Protein AF-A0A1H1M0S6-F1 (afdb_monomer_lite)

Sequence (159 aa):
MRAGSVMTAAVAAILVLAGCASAEEPTGPQGPNGYTASASFDDGSVLWWDRSPESGMTDLVLTDDAGRILASCLSAKPLYCVAGPEDQTGVLVIAPAGAERAVMQWFGEEVELERGELGSDAGEDALPVFAGVMPEVGDPDQGYHLDVLDGAGETVFSS

Secondary structure (DSSP, 8-state):
--PPP---------------------SS-B-GGGPEEEEE-TTS-EEEEEE-TTT--EEEEEE-TT--EEEEEEESS-EEEEES-TTS-EEEEEPPTTEEEEEEEETTEEEEEEEPPPPTTS-TTPPPEEEEEPPSP--GGG-EEEEEEETT--EEEE-

Foldseek 3Di:
DDDDDDDDDDDDPPPPDDDDPPPPQPPADAAPPRFHFFDADPQLKTWTWDADPVPCKIKIFIAGNVNHTADIDIDNDWDWDWGHDLQWIKIKTQHAPQWDWKWKDAQNDIDTWAWTHDDPPCDPSRTTMTMDTDHHHYHVVVHMKMFTAGPVRDTPDID

Structure (mmCIF, N/CA/C/O backbone):
data_AF-A0A1H1M0S6-F1
#
_entry.id   AF-A0A1H1M0S6-F1
#
loop_
_atom_site.group_PDB
_atom_site.id
_atom_site.type_symbol
_atom_site.label_atom_id
_atom_site.label_alt_id
_atom_site.label_comp_id
_atom_site.label_asym_id
_atom_site.label_entity_id
_atom_site.label_seq_id
_atom_site.pdbx_PDB_ins_code
_atom_site.Cartn_x
_atom_site.Cartn_y
_atom_site.Cartn_z
_atom_site.occupancy
_atom_site.B_iso_or_equiv
_atom_site.auth_seq_id
_atom_site.auth_comp_id
_atom_site.auth_asym_id
_atom_site.auth_atom_id
_atom_site.pdbx_PDB_model_num
ATO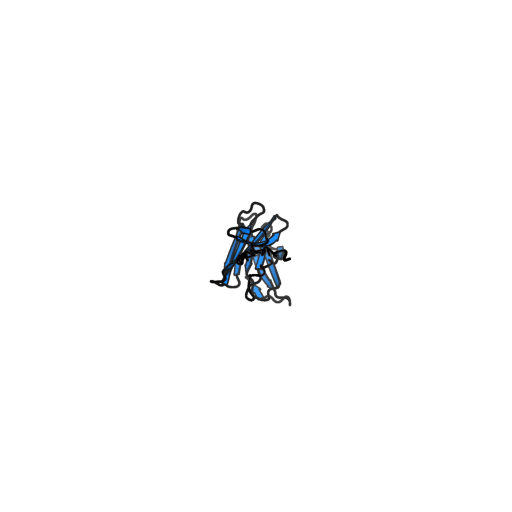M 1 N N . MET A 1 1 ? 33.434 33.481 -79.263 1.00 38.69 1 MET A N 1
ATOM 2 C CA . MET A 1 1 ? 34.234 32.321 -78.814 1.00 38.69 1 MET A CA 1
ATOM 3 C C . MET A 1 1 ? 34.253 32.301 -77.291 1.00 38.69 1 MET A C 1
ATOM 5 O O . MET A 1 1 ? 34.681 33.282 -76.710 1.00 38.69 1 MET A O 1
ATOM 9 N N . ARG A 1 2 ? 33.735 31.205 -76.712 1.00 39.81 2 ARG A N 1
ATOM 10 C CA . ARG A 1 2 ? 33.859 30.686 -75.329 1.00 39.81 2 ARG A CA 1
ATOM 11 C C . ARG A 1 2 ? 33.611 31.643 -74.147 1.00 39.81 2 ARG A C 1
ATOM 13 O O . ARG A 1 2 ? 34.529 32.276 -73.644 1.00 39.81 2 ARG A O 1
ATOM 20 N N . ALA A 1 3 ? 32.373 31.618 -73.645 1.00 40.66 3 ALA A N 1
ATOM 21 C CA . ALA A 1 3 ? 32.049 31.959 -72.260 1.00 40.66 3 ALA A CA 1
ATOM 22 C C . ALA A 1 3 ? 32.489 30.801 -71.341 1.00 40.66 3 ALA A C 1
ATOM 24 O O . ALA A 1 3 ? 32.138 29.649 -71.598 1.00 40.66 3 ALA A O 1
ATOM 25 N N . GLY A 1 4 ? 33.303 31.104 -70.329 1.00 37.38 4 GLY A N 1
ATOM 26 C CA . GLY A 1 4 ? 33.783 30.147 -69.334 1.00 37.38 4 GLY A CA 1
ATOM 27 C C . GLY A 1 4 ? 32.793 30.003 -68.182 1.00 37.38 4 GLY A C 1
ATOM 28 O O . GLY A 1 4 ? 32.427 30.986 -67.545 1.00 37.38 4 GLY A O 1
ATOM 29 N N . SER A 1 5 ? 32.362 28.770 -67.936 1.00 45.53 5 SER A N 1
ATOM 30 C CA . SER A 1 5 ? 31.574 28.361 -66.777 1.00 45.53 5 SER A CA 1
ATOM 31 C C . SER A 1 5 ? 32.410 28.454 -65.498 1.00 45.53 5 SER A C 1
ATOM 33 O O . SER A 1 5 ? 33.491 27.873 -65.434 1.00 45.53 5 SER A O 1
ATOM 35 N N . VAL A 1 6 ? 31.890 29.116 -64.462 1.00 47.34 6 VAL A N 1
ATOM 36 C CA . VAL A 1 6 ? 32.362 28.933 -63.082 1.00 47.34 6 VAL A CA 1
ATOM 37 C C . VAL A 1 6 ? 31.198 28.370 -62.279 1.00 47.34 6 VAL A C 1
ATOM 39 O O . VAL A 1 6 ? 30.151 28.992 -62.126 1.00 47.34 6 VAL A O 1
ATOM 42 N N . MET A 1 7 ? 31.388 27.123 -61.871 1.00 43.75 7 MET A N 1
ATOM 43 C CA . MET A 1 7 ? 30.468 26.264 -61.143 1.00 43.75 7 MET A CA 1
ATOM 44 C C . MET A 1 7 ? 30.718 26.495 -59.650 1.00 43.75 7 MET A C 1
ATOM 46 O O . MET A 1 7 ? 31.767 26.111 -59.138 1.00 43.75 7 MET A O 1
ATOM 50 N N . THR A 1 8 ? 29.799 27.162 -58.953 1.00 49.50 8 THR A N 1
ATOM 51 C CA . THR A 1 8 ? 29.903 27.361 -57.500 1.00 49.50 8 THR A CA 1
ATOM 52 C C . THR A 1 8 ? 29.272 26.162 -56.800 1.00 49.50 8 THR A C 1
ATOM 54 O O . THR A 1 8 ? 28.057 25.982 -56.831 1.00 49.50 8 THR A O 1
ATOM 57 N N . ALA A 1 9 ? 30.110 25.307 -56.215 1.00 49.25 9 ALA A N 1
ATOM 58 C CA . ALA A 1 9 ? 29.688 24.155 -55.429 1.00 49.25 9 ALA A CA 1
ATOM 59 C C . ALA A 1 9 ? 29.091 24.613 -54.086 1.00 49.25 9 ALA A C 1
ATOM 61 O O . ALA A 1 9 ? 29.748 25.305 -53.310 1.00 49.25 9 ALA A O 1
ATOM 62 N N . ALA A 1 10 ? 27.846 24.219 -53.814 1.00 47.12 10 ALA A N 1
ATOM 63 C CA . ALA A 1 10 ? 27.212 24.379 -52.513 1.00 47.12 10 ALA A CA 1
ATOM 64 C C . ALA A 1 10 ? 27.697 23.261 -51.577 1.00 47.12 10 ALA A C 1
ATOM 66 O O . ALA A 1 10 ? 27.424 22.086 -51.817 1.00 47.12 10 ALA A O 1
ATOM 67 N N . VAL A 1 11 ? 28.420 23.618 -50.514 1.00 48.50 11 VAL A N 1
ATOM 68 C CA . VAL A 1 11 ? 28.758 22.687 -49.430 1.00 48.50 11 VAL A CA 1
ATOM 69 C C . VAL A 1 11 ? 27.627 22.741 -48.407 1.00 48.50 11 VAL A C 1
ATOM 71 O O . VAL A 1 11 ? 27.541 23.668 -47.606 1.00 48.50 11 VAL A O 1
ATOM 74 N N . ALA A 1 12 ? 26.735 21.754 -48.464 1.00 49.06 12 ALA A N 1
ATOM 75 C CA . ALA A 1 12 ? 25.759 21.494 -47.416 1.00 49.06 12 ALA A CA 1
ATOM 76 C C . ALA A 1 12 ? 26.471 20.795 -46.248 1.00 49.06 12 ALA A C 1
ATOM 78 O O . ALA A 1 12 ? 26.792 19.610 -46.323 1.00 49.06 12 ALA A O 1
ATOM 79 N N . ALA A 1 13 ? 26.744 21.534 -45.175 1.00 48.75 13 ALA A N 1
ATOM 80 C CA . ALA A 1 13 ? 27.185 20.953 -43.914 1.00 48.75 13 ALA A CA 1
ATOM 81 C C . ALA A 1 13 ? 25.949 20.493 -43.126 1.00 48.75 13 ALA A C 1
ATOM 83 O O . ALA A 1 13 ? 25.340 21.270 -42.396 1.00 48.75 13 ALA A O 1
ATOM 84 N N . ILE A 1 14 ? 25.556 19.230 -43.304 1.00 55.09 14 ILE A N 1
ATOM 85 C CA . ILE A 1 14 ? 24.612 18.552 -42.410 1.00 55.09 14 ILE A CA 1
ATOM 86 C C . ILE A 1 14 ? 25.437 18.044 -41.226 1.00 55.09 14 ILE A C 1
ATOM 88 O O . ILE A 1 14 ? 26.072 16.993 -41.300 1.00 55.09 14 ILE A O 1
ATOM 92 N N . LEU A 1 15 ? 25.476 18.823 -40.146 1.00 51.22 15 LEU A N 1
ATOM 93 C CA . LEU A 1 15 ? 25.927 18.327 -38.849 1.00 51.22 15 LEU A CA 1
ATOM 94 C C . LEU A 1 15 ? 24.811 17.446 -38.286 1.00 51.22 15 LEU A C 1
ATOM 96 O O . LEU A 1 15 ? 23.805 17.936 -37.779 1.00 51.22 15 LEU A O 1
ATOM 100 N N . VAL A 1 16 ? 24.986 16.134 -38.432 1.00 53.88 16 VAL A N 1
ATOM 101 C CA . VAL A 1 16 ? 24.201 15.123 -37.725 1.00 53.88 16 VAL A CA 1
ATOM 102 C C . VAL A 1 16 ? 24.557 15.253 -36.247 1.00 53.88 16 VAL A C 1
ATOM 104 O O . VAL A 1 16 ? 25.648 14.870 -35.827 1.00 53.88 16 VAL A O 1
ATOM 107 N N . LEU A 1 17 ? 23.658 15.861 -35.474 1.00 52.12 17 LEU A N 1
ATOM 108 C CA . LEU A 1 17 ? 23.712 15.844 -34.017 1.00 52.12 17 LEU A CA 1
ATOM 109 C C . LEU A 1 17 ? 23.617 14.382 -33.574 1.00 52.12 17 LEU A C 1
ATOM 111 O O . LEU A 1 17 ? 22.599 13.722 -33.777 1.00 52.12 17 LEU A O 1
ATOM 115 N N . ALA A 1 18 ? 24.730 13.878 -33.043 1.00 54.25 18 ALA A N 1
ATOM 116 C CA . ALA A 1 18 ? 24.805 12.596 -32.371 1.00 54.25 18 ALA A CA 1
ATOM 117 C C . ALA A 1 18 ? 23.700 12.519 -31.310 1.00 54.25 18 ALA A C 1
ATOM 119 O O . ALA A 1 18 ? 23.475 13.479 -30.573 1.00 54.25 18 ALA A O 1
ATOM 120 N N . GLY A 1 19 ? 22.997 11.387 -31.293 1.00 41.91 19 GLY A N 1
ATOM 121 C CA . GLY A 1 19 ? 21.853 11.148 -30.431 1.00 41.91 19 GLY A CA 1
ATOM 122 C C . GLY A 1 19 ? 22.200 11.380 -28.968 1.00 41.91 19 GLY A C 1
ATOM 123 O O . GLY A 1 19 ? 22.944 10.609 -28.364 1.00 41.91 19 GLY A O 1
ATOM 124 N N . CYS A 1 20 ? 21.606 12.422 -28.396 1.00 48.22 20 CYS A N 1
ATOM 125 C CA . CYS A 1 20 ? 21.276 12.413 -26.988 1.00 48.22 20 CYS A CA 1
ATOM 126 C C . CYS A 1 20 ? 20.245 11.296 -26.819 1.00 48.22 20 CYS A C 1
ATOM 128 O O . CYS A 1 20 ? 19.100 11.442 -27.243 1.00 48.22 20 CYS A O 1
ATOM 130 N N . ALA A 1 21 ? 20.654 10.163 -26.255 1.00 50.38 21 ALA A N 1
ATOM 131 C CA . ALA A 1 21 ? 19.712 9.312 -25.553 1.00 50.38 21 ALA A CA 1
ATOM 132 C C . ALA A 1 21 ? 19.225 10.146 -24.365 1.00 50.38 21 ALA A C 1
ATOM 134 O O . ALA A 1 21 ? 19.863 10.179 -23.314 1.00 50.38 21 ALA A O 1
ATOM 135 N N . SER A 1 22 ? 18.172 10.930 -24.585 1.00 46.97 22 SER A N 1
ATOM 136 C CA . SER A 1 22 ? 17.382 11.459 -23.491 1.00 46.97 22 SER A CA 1
ATOM 137 C C . SER A 1 22 ? 16.843 10.230 -22.781 1.00 46.97 22 SER A C 1
ATOM 139 O O . SER A 1 22 ? 16.006 9.525 -23.339 1.00 46.97 22 SER A O 1
ATOM 141 N N . ALA A 1 23 ? 17.387 9.925 -21.602 1.00 51.16 23 ALA A N 1
ATOM 142 C CA . ALA A 1 23 ? 16.622 9.171 -20.627 1.00 51.16 23 ALA A CA 1
ATOM 143 C C . ALA A 1 23 ? 15.274 9.891 -20.549 1.00 51.16 23 ALA A C 1
ATOM 145 O O . ALA A 1 23 ? 15.258 11.105 -20.330 1.00 51.16 23 ALA A O 1
ATOM 146 N N . GLU A 1 24 ? 14.192 9.199 -20.902 1.00 54.62 24 GLU A N 1
ATOM 147 C CA . GLU A 1 24 ? 12.849 9.751 -20.786 1.00 54.62 24 GLU A CA 1
ATOM 148 C C . GLU A 1 24 ? 12.712 10.274 -19.354 1.00 54.62 24 GLU A C 1
ATOM 150 O O . GLU A 1 24 ? 12.848 9.518 -18.393 1.00 54.62 24 GLU A O 1
ATOM 155 N N . GLU A 1 25 ? 12.589 11.596 -19.207 1.00 54.53 25 GLU A N 1
ATOM 156 C CA . GLU A 1 25 ? 12.326 12.187 -17.902 1.00 54.53 25 GLU A CA 1
ATOM 157 C C . GLU A 1 25 ? 10.994 11.607 -17.415 1.00 54.53 25 GLU A C 1
ATOM 159 O O . GLU A 1 25 ? 10.045 11.568 -18.207 1.00 54.53 25 GLU A O 1
ATOM 164 N N . PRO A 1 26 ? 10.905 11.136 -16.158 1.00 54.56 26 PRO A N 1
ATOM 165 C CA . PRO A 1 26 ? 9.681 10.535 -15.648 1.00 54.56 26 PRO A CA 1
ATOM 166 C C . PRO A 1 26 ? 8.524 11.524 -15.827 1.00 54.56 26 PRO A C 1
ATOM 168 O O . PRO A 1 26 ? 8.556 12.654 -15.338 1.00 54.56 26 PRO A O 1
ATOM 171 N N . THR A 1 27 ? 7.510 11.111 -16.585 1.00 56.75 27 THR A N 1
ATOM 172 C CA . THR A 1 27 ? 6.425 11.967 -17.092 1.00 56.75 27 THR A CA 1
ATOM 173 C C . THR A 1 27 ? 5.323 12.254 -16.063 1.00 56.75 27 THR A C 1
ATOM 175 O O . THR A 1 27 ? 4.198 12.575 -16.440 1.00 56.75 27 THR A O 1
ATOM 178 N N . GLY A 1 28 ? 5.621 12.151 -14.766 1.00 57.59 28 GLY A N 1
ATOM 179 C CA . GLY A 1 28 ? 4.657 12.311 -13.676 1.00 57.59 28 GLY A CA 1
ATOM 180 C C . GLY A 1 28 ? 5.203 13.134 -12.505 1.00 57.59 28 GLY A C 1
ATOM 181 O O . GLY A 1 28 ? 6.396 13.450 -12.473 1.00 57.59 28 GLY A O 1
ATOM 182 N N . PRO A 1 29 ? 4.345 13.517 -11.539 1.00 59.16 29 PRO A N 1
ATOM 183 C CA . PRO A 1 29 ? 4.818 14.089 -10.286 1.00 59.16 29 PRO A CA 1
ATOM 184 C C . PRO A 1 29 ? 5.801 13.111 -9.632 1.00 59.16 29 PRO A C 1
ATOM 186 O O . PRO A 1 29 ? 5.508 11.925 -9.499 1.00 59.16 29 PRO A O 1
ATOM 189 N N . GLN A 1 30 ? 6.981 13.616 -9.274 1.00 65.12 30 GLN A N 1
ATOM 190 C CA . GLN A 1 30 ? 7.996 12.848 -8.562 1.00 65.12 30 GLN A CA 1
ATOM 191 C C . GLN A 1 30 ? 7.807 13.055 -7.066 1.00 65.12 30 GLN A C 1
ATOM 193 O O . GLN A 1 30 ? 7.786 14.190 -6.580 1.00 65.12 30 GLN A O 1
ATOM 198 N N . GLY A 1 31 ? 7.665 11.946 -6.357 1.00 69.25 31 GLY A N 1
ATOM 199 C CA . GLY A 1 31 ? 7.601 11.904 -4.911 1.00 69.25 31 GLY A CA 1
ATOM 200 C C . GLY A 1 31 ? 8.965 12.132 -4.272 1.00 69.25 31 GLY A C 1
ATOM 201 O O . GLY A 1 31 ? 9.941 12.499 -4.941 1.00 69.25 31 GLY A O 1
ATOM 202 N N . PRO A 1 32 ? 9.071 11.882 -2.959 1.00 74.19 32 PRO A N 1
ATOM 203 C CA . PRO A 1 32 ? 10.352 11.861 -2.266 1.00 74.19 32 PRO A CA 1
ATOM 204 C C . PRO A 1 32 ? 11.379 11.039 -3.055 1.00 74.19 32 PRO A C 1
ATOM 206 O O . PRO A 1 32 ? 11.070 9.948 -3.510 1.00 74.19 32 PRO A O 1
ATOM 209 N N . ASN A 1 33 ? 12.594 11.561 -3.241 1.00 80.88 33 ASN A N 1
ATOM 210 C CA . ASN A 1 33 ? 13.713 10.845 -3.874 1.00 80.88 33 ASN A CA 1
ATOM 211 C C . ASN A 1 33 ? 13.458 10.278 -5.291 1.00 80.88 33 ASN A C 1
ATOM 213 O O . ASN A 1 33 ? 14.168 9.365 -5.701 1.00 80.88 33 ASN A O 1
ATOM 217 N N . GLY A 1 34 ? 12.505 10.829 -6.051 1.00 85.31 34 GLY A N 1
ATOM 218 C CA . GLY A 1 34 ? 12.237 10.400 -7.432 1.00 85.31 34 GLY A CA 1
ATOM 219 C C . GLY A 1 34 ? 11.221 9.264 -7.562 1.00 85.31 34 GLY A C 1
ATOM 220 O O . GLY A 1 34 ? 11.125 8.667 -8.629 1.00 85.31 34 GLY A O 1
ATOM 221 N N . TYR A 1 35 ? 10.460 8.972 -6.503 1.00 91.12 35 TYR A N 1
ATOM 222 C CA . TYR A 1 35 ? 9.446 7.918 -6.527 1.00 91.12 35 TYR A CA 1
ATOM 223 C C . TYR A 1 35 ? 8.326 8.298 -7.495 1.00 91.12 35 TYR A C 1
ATOM 225 O O . TYR A 1 35 ? 7.998 9.476 -7.665 1.00 91.12 35 TYR A O 1
ATOM 233 N N . THR A 1 36 ? 7.700 7.296 -8.095 1.00 92.44 36 THR A N 1
ATOM 234 C CA . THR A 1 36 ? 6.568 7.499 -8.998 1.00 92.44 36 THR A CA 1
ATOM 235 C C . THR A 1 36 ? 5.275 7.570 -8.190 1.00 92.44 36 THR A C 1
ATOM 237 O O . THR A 1 36 ? 5.061 6.765 -7.283 1.00 92.44 36 THR A O 1
ATOM 240 N N . ALA A 1 37 ? 4.405 8.537 -8.496 1.00 94.19 37 ALA A N 1
ATOM 241 C CA . ALA A 1 37 ? 3.047 8.550 -7.952 1.00 94.19 37 ALA A CA 1
ATOM 242 C C . ALA A 1 37 ? 2.289 7.307 -8.431 1.00 94.19 37 ALA A C 1
ATOM 244 O O . ALA A 1 37 ? 2.152 7.093 -9.633 1.00 94.19 37 ALA A O 1
ATOM 245 N N . SER A 1 38 ? 1.805 6.513 -7.484 1.00 95.50 38 SER A N 1
ATOM 246 C CA . SER A 1 38 ? 1.128 5.242 -7.733 1.00 95.50 38 SER A CA 1
ATOM 247 C C . SER A 1 38 ? -0.384 5.348 -7.533 1.00 95.50 38 SER A C 1
ATOM 249 O O . SER A 1 38 ? -1.146 4.793 -8.314 1.00 95.50 38 SER A O 1
ATOM 251 N N . ALA A 1 39 ? -0.836 6.102 -6.529 1.00 96.06 39 ALA A N 1
ATOM 252 C CA . ALA A 1 39 ? -2.249 6.428 -6.331 1.00 96.06 39 ALA A CA 1
ATOM 253 C C . ALA A 1 39 ? -2.400 7.782 -5.628 1.00 96.06 39 ALA A C 1
ATOM 255 O O . ALA A 1 39 ? -1.502 8.221 -4.905 1.00 96.06 39 ALA A O 1
ATOM 256 N N . SER A 1 40 ? -3.539 8.441 -5.823 1.00 95.12 40 SER A N 1
ATOM 257 C CA . SER A 1 40 ? -3.934 9.648 -5.090 1.00 95.12 40 SER A CA 1
ATOM 258 C C . SER A 1 40 ? -5.305 9.431 -4.473 1.00 95.12 40 SER A C 1
ATOM 260 O O . SER A 1 40 ? -6.179 8.851 -5.112 1.00 95.12 40 SER A O 1
ATOM 262 N N . PHE A 1 41 ? -5.481 9.910 -3.250 1.00 95.19 41 PHE A N 1
ATOM 263 C CA . PHE A 1 41 ? -6.691 9.710 -2.464 1.00 95.19 41 PHE A CA 1
ATOM 264 C C . PHE A 1 41 ? -7.492 11.011 -2.353 1.00 95.19 41 PHE A C 1
ATOM 266 O O . PHE A 1 41 ? -6.954 12.110 -2.515 1.00 95.19 41 PHE A O 1
ATOM 273 N N . ASP A 1 42 ? -8.785 10.893 -2.047 1.00 93.19 42 ASP A N 1
ATOM 274 C CA . ASP A 1 42 ? -9.701 12.038 -1.937 1.00 93.19 42 ASP A CA 1
ATOM 275 C C . ASP A 1 42 ? -9.309 13.028 -0.824 1.00 93.19 42 ASP A C 1
ATOM 277 O O . ASP A 1 42 ? -9.620 14.218 -0.912 1.00 93.19 42 ASP A O 1
ATOM 281 N N . ASP A 1 43 ? -8.608 12.557 0.212 1.00 91.50 43 ASP A N 1
ATOM 282 C CA . ASP A 1 43 ? -8.079 13.383 1.304 1.00 91.50 43 ASP A CA 1
ATOM 283 C C . ASP A 1 43 ? -6.789 14.140 0.930 1.00 91.50 43 ASP A C 1
ATOM 285 O O . ASP A 1 43 ? -6.241 14.880 1.746 1.00 91.50 43 ASP A O 1
ATOM 289 N N . GLY A 1 44 ? -6.316 13.981 -0.309 1.00 94.19 44 GLY A N 1
ATOM 290 C CA . GLY A 1 44 ? -5.091 14.587 -0.817 1.00 94.19 44 GLY A CA 1
ATOM 291 C C . GLY A 1 44 ? -3.826 13.793 -0.500 1.00 94.19 44 GLY A C 1
ATOM 292 O O . GLY A 1 44 ? -2.747 14.211 -0.925 1.00 94.19 44 GLY A O 1
ATOM 293 N N . SER A 1 45 ? -3.930 12.658 0.199 1.00 95.81 45 SER A N 1
ATOM 294 C CA . SER A 1 45 ? -2.791 11.766 0.388 1.00 95.81 45 SER A CA 1
ATOM 295 C C . SER A 1 45 ? -2.361 11.119 -0.935 1.00 95.81 45 SER A C 1
ATOM 297 O O . SER A 1 45 ? -3.120 11.037 -1.908 1.00 95.81 45 SER A O 1
ATOM 299 N N . VAL A 1 46 ? -1.098 10.692 -1.002 1.00 97.06 46 VAL A N 1
ATOM 300 C CA . VAL A 1 46 ? -0.492 10.119 -2.211 1.00 97.06 46 VAL A CA 1
ATOM 301 C C . VAL A 1 46 ? 0.348 8.902 -1.850 1.00 97.06 46 VAL A C 1
ATOM 303 O O . VAL A 1 46 ? 1.229 8.980 -0.989 1.00 97.06 46 VAL A O 1
ATOM 306 N N . LEU A 1 47 ? 0.090 7.786 -2.535 1.00 97.81 47 LEU A N 1
ATOM 307 C CA . LEU A 1 47 ? 0.955 6.613 -2.526 1.00 97.81 47 LEU A CA 1
ATOM 308 C C . LEU A 1 47 ? 2.070 6.810 -3.550 1.00 97.81 47 LEU A C 1
ATOM 310 O O . LEU A 1 47 ? 1.815 6.976 -4.742 1.00 97.81 47 LEU A O 1
ATOM 314 N N . TRP A 1 48 ? 3.302 6.717 -3.083 1.00 97.06 48 TRP A N 1
ATOM 315 C CA . TRP A 1 48 ? 4.513 6.734 -3.882 1.00 97.06 48 TRP A CA 1
ATOM 316 C C . TRP A 1 48 ? 5.123 5.344 -3.925 1.00 97.06 48 TRP A C 1
ATOM 318 O O . TRP A 1 48 ? 5.150 4.639 -2.915 1.00 97.06 48 TRP A O 1
ATOM 328 N N . TRP A 1 49 ? 5.646 4.984 -5.087 1.00 94.94 49 TRP A N 1
ATOM 329 C CA . TRP A 1 49 ? 6.249 3.690 -5.348 1.00 94.94 49 TRP A CA 1
ATOM 330 C C . TRP A 1 49 ? 7.615 3.862 -6.015 1.00 94.94 49 TRP A C 1
ATOM 332 O O . TRP A 1 49 ? 7.783 4.685 -6.918 1.00 94.94 49 TRP A O 1
ATOM 342 N N . ASP A 1 50 ? 8.575 3.058 -5.573 1.00 93.62 50 ASP A N 1
ATOM 343 C CA . ASP A 1 50 ? 9.859 2.847 -6.234 1.00 93.62 50 ASP A CA 1
ATOM 344 C C . ASP A 1 50 ? 10.236 1.362 -6.176 1.00 93.62 50 ASP A C 1
ATOM 346 O O . ASP A 1 50 ? 9.830 0.621 -5.273 1.00 93.62 50 ASP A O 1
ATOM 350 N N . ARG A 1 51 ? 11.037 0.909 -7.140 1.00 92.31 51 ARG A N 1
ATOM 351 C CA . ARG A 1 51 ? 11.598 -0.438 -7.136 1.00 92.31 51 ARG A CA 1
ATOM 352 C C . ARG A 1 51 ? 13.031 -0.423 -7.631 1.00 92.31 51 ARG A C 1
ATOM 354 O O . ARG A 1 51 ? 13.309 -0.089 -8.777 1.00 92.31 51 ARG A O 1
ATOM 361 N N . SER A 1 52 ? 13.940 -0.922 -6.799 1.00 90.25 52 SER A N 1
ATOM 362 C CA . SER A 1 52 ? 15.339 -1.075 -7.196 1.00 90.25 52 SER A CA 1
ATOM 363 C C . SER A 1 52 ? 15.496 -2.270 -8.147 1.00 90.25 52 SER A C 1
ATOM 365 O O . SER A 1 52 ? 15.199 -3.404 -7.749 1.00 90.25 52 SER A O 1
ATOM 367 N N . PRO A 1 53 ? 16.023 -2.072 -9.369 1.00 86.12 53 PRO A N 1
ATOM 368 C CA . PRO A 1 53 ? 16.281 -3.169 -10.297 1.00 86.12 53 PRO A CA 1
ATOM 369 C C . PRO A 1 53 ? 17.422 -4.087 -9.826 1.00 86.12 53 PRO A C 1
ATOM 371 O O . PRO A 1 53 ? 17.448 -5.263 -10.179 1.00 86.12 53 PRO A O 1
ATOM 374 N N . GLU A 1 54 ? 18.357 -3.593 -9.009 1.00 88.69 54 GLU A N 1
ATOM 375 C CA . GLU A 1 54 ? 19.491 -4.378 -8.506 1.00 88.69 54 GLU A CA 1
ATOM 376 C C . GLU A 1 54 ? 19.099 -5.321 -7.368 1.00 88.69 54 GLU A C 1
ATOM 378 O O . GLU A 1 54 ? 19.606 -6.439 -7.280 1.00 88.69 54 GLU A O 1
ATOM 383 N N . SER A 1 55 ? 18.234 -4.854 -6.464 1.00 89.75 55 SER A N 1
ATOM 384 C CA . SER A 1 55 ? 17.836 -5.609 -5.271 1.00 89.75 55 SER A CA 1
ATOM 385 C C . SER A 1 55 ? 16.471 -6.285 -5.403 1.00 89.75 55 SER A C 1
ATOM 387 O O . SER A 1 55 ? 16.173 -7.202 -4.638 1.00 89.75 55 SER A O 1
ATOM 389 N N . GLY A 1 56 ? 15.637 -5.833 -6.344 1.00 90.00 56 GLY A N 1
ATOM 390 C CA . GLY A 1 56 ? 14.244 -6.255 -6.490 1.00 90.00 56 GLY A CA 1
ATOM 391 C C . GLY A 1 56 ? 13.328 -5.773 -5.360 1.00 90.00 56 GLY A C 1
ATOM 392 O O . GLY A 1 56 ? 12.179 -6.208 -5.284 1.00 90.00 56 GLY A O 1
ATOM 393 N N . MET A 1 57 ? 13.817 -4.910 -4.463 1.00 94.69 57 MET A N 1
ATOM 394 C CA . MET A 1 57 ? 13.010 -4.361 -3.377 1.00 94.69 57 MET A CA 1
ATOM 395 C C . MET A 1 57 ? 12.039 -3.320 -3.913 1.00 94.69 57 MET A C 1
ATOM 397 O O . MET A 1 57 ? 12.425 -2.461 -4.700 1.00 94.69 57 MET A O 1
ATOM 401 N N . THR A 1 58 ? 10.796 -3.411 -3.458 1.00 95.81 58 THR A N 1
ATOM 402 C CA . THR A 1 58 ? 9.758 -2.400 -3.645 1.00 95.81 58 THR A CA 1
ATOM 403 C C . THR A 1 58 ? 9.697 -1.535 -2.398 1.00 95.81 58 THR A C 1
ATOM 405 O O . THR A 1 58 ? 9.631 -2.079 -1.293 1.00 95.81 58 THR A O 1
ATOM 408 N N . ASP A 1 59 ? 9.730 -0.223 -2.587 1.00 95.56 59 ASP A N 1
ATOM 409 C CA . ASP A 1 59 ? 9.543 0.777 -1.547 1.00 95.56 59 ASP A CA 1
ATOM 410 C C . ASP A 1 59 ? 8.229 1.520 -1.785 1.00 95.56 59 ASP A C 1
ATOM 412 O O . ASP A 1 59 ? 7.950 1.997 -2.887 1.00 95.56 59 ASP A O 1
ATOM 416 N N . LEU A 1 60 ? 7.416 1.588 -0.741 1.00 97.44 60 LEU A N 1
ATOM 417 C CA . LEU A 1 60 ? 6.165 2.319 -0.706 1.00 97.44 60 LEU A CA 1
ATOM 418 C C . LEU A 1 60 ? 6.266 3.428 0.322 1.00 97.44 60 LEU A C 1
ATOM 420 O O . LEU A 1 60 ? 6.676 3.185 1.455 1.00 97.44 60 LEU A O 1
ATOM 424 N N . VAL A 1 61 ? 5.799 4.616 -0.040 1.00 97.19 61 VAL A N 1
ATOM 425 C CA . VAL A 1 61 ? 5.666 5.746 0.880 1.00 97.19 61 VAL A CA 1
ATOM 426 C C . VAL A 1 61 ? 4.274 6.334 0.725 1.00 97.19 61 VAL A C 1
ATOM 428 O O . VAL A 1 61 ? 3.864 6.654 -0.382 1.00 97.19 61 VAL A O 1
ATOM 431 N N . LEU A 1 62 ? 3.555 6.512 1.829 1.00 97.62 62 LEU A N 1
ATOM 432 C CA . LEU A 1 62 ? 2.301 7.263 1.852 1.00 97.62 62 LEU A CA 1
ATOM 433 C C . LEU A 1 62 ? 2.576 8.648 2.429 1.00 97.62 62 LEU A C 1
ATOM 435 O O . LEU A 1 62 ? 3.139 8.744 3.523 1.00 97.62 62 LEU A O 1
ATOM 439 N N . THR A 1 63 ? 2.188 9.705 1.721 1.00 96.12 63 THR A N 1
ATOM 440 C CA . THR A 1 63 ? 2.255 11.080 2.235 1.00 96.12 63 THR A CA 1
ATOM 441 C C . THR A 1 63 ? 0.880 11.703 2.357 1.00 96.12 63 THR A C 1
ATOM 443 O O . THR A 1 63 ? 0.006 11.365 1.570 1.00 96.12 63 THR A O 1
ATOM 446 N N . ASP A 1 64 ? 0.709 12.651 3.274 1.00 94.62 64 ASP A N 1
ATOM 447 C CA . ASP A 1 64 ? -0.474 13.518 3.312 1.00 94.62 64 ASP A CA 1
ATOM 448 C C . ASP A 1 64 ? -0.436 14.623 2.235 1.00 94.62 64 ASP A C 1
ATOM 450 O O . ASP A 1 64 ? 0.513 14.724 1.448 1.00 94.62 64 ASP A O 1
ATOM 454 N N . ASP A 1 65 ? -1.467 15.470 2.223 1.00 93.69 65 ASP A N 1
ATOM 455 C CA . ASP A 1 65 ? -1.627 16.611 1.312 1.00 93.69 65 ASP A CA 1
ATOM 456 C C . ASP A 1 65 ? -0.505 17.662 1.435 1.00 93.69 65 ASP A C 1
ATOM 458 O O . ASP A 1 65 ? -0.179 18.368 0.476 1.00 93.69 65 ASP A O 1
ATOM 462 N N . ALA A 1 66 ? 0.127 17.747 2.607 1.00 93.06 66 ALA A N 1
ATOM 463 C CA . ALA A 1 66 ? 1.277 18.598 2.886 1.00 93.06 66 ALA A CA 1
ATOM 464 C C . ALA A 1 66 ? 2.625 17.937 2.529 1.00 93.06 66 ALA A C 1
ATOM 466 O O . ALA A 1 66 ? 3.677 18.568 2.691 1.00 93.06 66 ALA A O 1
ATOM 467 N N . GLY A 1 67 ? 2.621 16.688 2.053 1.00 92.12 67 GLY A N 1
ATOM 468 C CA . GLY A 1 67 ? 3.813 15.919 1.697 1.00 92.12 67 GLY A CA 1
ATOM 469 C C . GLY A 1 67 ? 4.562 15.315 2.891 1.00 92.12 67 GLY A C 1
ATOM 470 O O . GLY A 1 67 ? 5.712 14.894 2.744 1.00 92.12 67 GLY A O 1
ATOM 471 N N . ARG A 1 68 ? 3.962 15.277 4.087 1.00 92.44 68 ARG A N 1
ATOM 472 C CA . ARG A 1 68 ? 4.532 14.594 5.258 1.00 92.44 68 ARG A CA 1
ATOM 473 C C . ARG A 1 68 ? 4.344 13.092 5.106 1.00 92.44 68 ARG A C 1
ATOM 475 O O . ARG A 1 68 ? 3.278 12.638 4.716 1.00 92.44 68 ARG A O 1
ATOM 482 N N . ILE A 1 69 ? 5.370 12.320 5.454 1.00 93.81 69 ILE A N 1
ATOM 483 C CA . ILE A 1 69 ? 5.310 10.855 5.408 1.00 93.81 69 ILE A CA 1
ATOM 484 C C . ILE A 1 69 ? 4.422 10.339 6.545 1.00 93.81 69 ILE A C 1
ATOM 486 O O . ILE A 1 69 ? 4.702 10.608 7.714 1.00 93.81 69 ILE A O 1
ATOM 490 N N . LEU A 1 70 ? 3.401 9.563 6.187 1.00 95.25 70 LEU A N 1
ATOM 491 C CA . LEU A 1 70 ? 2.515 8.846 7.104 1.00 95.25 70 LEU A CA 1
ATOM 492 C C . LEU A 1 70 ? 3.034 7.435 7.372 1.00 95.25 70 LEU A C 1
ATOM 494 O O . LEU A 1 70 ? 3.190 7.029 8.521 1.00 95.25 70 LEU A O 1
ATOM 498 N N . ALA A 1 71 ? 3.367 6.708 6.307 1.00 96.56 71 ALA A N 1
ATOM 499 C CA . ALA A 1 71 ? 3.842 5.334 6.378 1.00 96.56 71 ALA A CA 1
ATOM 500 C C . ALA A 1 71 ? 4.912 5.069 5.314 1.00 96.56 71 ALA A C 1
ATOM 502 O O . ALA A 1 71 ? 4.942 5.724 4.271 1.00 96.56 71 ALA A O 1
ATOM 503 N N . SER A 1 72 ? 5.772 4.081 5.570 1.00 96.50 72 SER A N 1
ATOM 504 C CA . SER A 1 72 ? 6.653 3.509 4.548 1.00 96.50 72 SER A CA 1
ATOM 505 C C . SER A 1 72 ? 6.736 1.992 4.688 1.00 96.50 72 SER A C 1
ATOM 507 O O . SER A 1 72 ? 6.599 1.476 5.801 1.00 96.50 72 SER A O 1
ATOM 509 N N . CYS A 1 73 ? 6.948 1.285 3.581 1.00 97.31 73 CYS A N 1
ATOM 510 C CA . CYS A 1 73 ? 7.048 -0.169 3.556 1.00 97.31 73 CYS A CA 1
ATOM 511 C C . CYS A 1 73 ? 8.063 -0.611 2.500 1.00 97.31 73 CYS A C 1
ATOM 513 O O . CYS A 1 73 ? 7.900 -0.299 1.327 1.00 97.31 73 CYS A O 1
ATOM 515 N N . LEU A 1 74 ? 9.088 -1.364 2.908 1.00 96.88 74 LEU A N 1
ATOM 516 C CA . LEU A 1 74 ? 10.184 -1.790 2.035 1.00 96.88 74 LEU A CA 1
ATOM 517 C C . LEU A 1 74 ? 10.334 -3.311 2.072 1.00 96.88 74 LEU A C 1
ATOM 519 O O . LEU A 1 74 ? 10.635 -3.883 3.122 1.00 96.88 74 LEU A O 1
ATOM 523 N N . SER A 1 75 ? 10.154 -3.979 0.932 1.00 97.31 75 SER A N 1
ATOM 524 C CA . SER A 1 75 ? 10.320 -5.433 0.835 1.00 97.31 75 SER A CA 1
ATOM 525 C C . SER A 1 75 ? 10.479 -5.925 -0.605 1.00 97.31 75 SER A C 1
ATOM 527 O O . SER A 1 75 ? 9.951 -5.344 -1.545 1.00 97.31 75 SER A O 1
ATOM 529 N N . ALA A 1 76 ? 11.165 -7.057 -0.780 1.00 95.25 76 ALA A N 1
ATOM 530 C CA . ALA A 1 76 ? 11.174 -7.827 -2.034 1.00 95.25 76 ALA A CA 1
ATOM 531 C C . ALA A 1 76 ? 10.121 -8.959 -2.052 1.00 95.25 76 ALA A C 1
ATOM 533 O O . ALA A 1 76 ? 10.055 -9.751 -2.989 1.00 95.25 76 ALA A O 1
ATOM 534 N N . LYS A 1 77 ? 9.344 -9.100 -0.975 1.00 95.81 77 LYS A N 1
ATOM 535 C CA . LYS A 1 77 ? 8.336 -10.148 -0.766 1.00 95.81 77 LYS A CA 1
ATOM 536 C C . LYS A 1 77 ? 7.035 -9.539 -0.252 1.00 95.81 77 LYS A C 1
ATOM 538 O O . LYS A 1 77 ? 7.090 -8.429 0.282 1.00 95.81 77 LYS A O 1
ATOM 543 N N . PRO A 1 78 ? 5.912 -10.276 -0.322 1.00 97.31 78 PRO A N 1
ATOM 544 C CA . PRO A 1 78 ? 4.667 -9.808 0.255 1.00 97.31 78 PRO A CA 1
ATOM 545 C C . PRO A 1 78 ? 4.834 -9.366 1.711 1.00 97.31 78 PRO A C 1
ATOM 547 O O . PRO A 1 78 ? 5.432 -10.083 2.519 1.00 97.31 78 PRO A O 1
ATOM 550 N N . LEU A 1 79 ? 4.365 -8.159 2.006 1.00 97.94 79 LEU A N 1
ATOM 551 C CA . LEU A 1 79 ? 4.476 -7.489 3.296 1.00 97.94 79 LEU A CA 1
ATOM 552 C C . LEU A 1 79 ? 3.350 -6.463 3.397 1.00 97.94 79 LEU A C 1
ATOM 554 O O . LEU A 1 79 ? 3.004 -5.831 2.401 1.00 97.94 79 LEU A O 1
ATOM 558 N N . TYR A 1 80 ? 2.838 -6.248 4.603 1.00 98.12 80 TYR A N 1
ATOM 559 C CA . TYR A 1 80 ? 2.063 -5.053 4.898 1.00 98.12 80 TYR A CA 1
ATOM 560 C C . TYR A 1 80 ? 2.683 -4.289 6.065 1.00 98.12 80 TY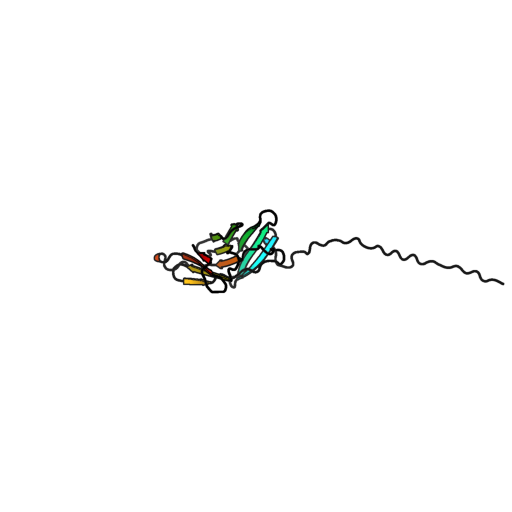R A C 1
ATOM 562 O O . TYR A 1 80 ? 3.343 -4.872 6.929 1.00 98.12 80 TYR A O 1
ATOM 570 N N . CYS A 1 81 ? 2.476 -2.979 6.066 1.00 98.31 81 CYS A N 1
ATOM 571 C CA . CYS A 1 81 ? 2.933 -2.066 7.096 1.00 98.31 81 CYS A CA 1
ATOM 572 C C . CYS A 1 81 ? 1.755 -1.198 7.544 1.00 98.31 81 CYS A C 1
ATOM 574 O O . CYS A 1 81 ? 1.043 -0.648 6.706 1.00 98.31 81 CYS A O 1
ATOM 576 N N . VAL A 1 82 ? 1.580 -1.060 8.858 1.00 97.56 82 VAL A N 1
ATOM 577 C CA . VAL A 1 82 ? 0.628 -0.129 9.479 1.00 97.56 82 VAL A CA 1
ATOM 578 C C . VAL A 1 82 ? 1.449 0.869 10.280 1.00 97.56 82 VAL A C 1
ATOM 580 O O . VAL A 1 82 ? 2.186 0.476 11.186 1.00 97.56 82 VAL A O 1
ATOM 583 N N . ALA A 1 83 ? 1.399 2.141 9.903 1.00 96.25 83 ALA A N 1
ATOM 584 C CA . ALA A 1 83 ? 2.228 3.178 10.504 1.00 96.25 83 ALA A CA 1
ATOM 585 C C . ALA A 1 83 ? 1.589 4.559 10.354 1.00 96.25 83 ALA A C 1
ATOM 587 O O . ALA A 1 83 ? 0.719 4.766 9.516 1.00 96.25 83 ALA A O 1
ATOM 588 N N . GLY A 1 84 ? 2.056 5.507 11.158 1.00 91.38 84 GLY A N 1
ATOM 589 C CA . GLY A 1 84 ? 1.559 6.878 11.161 1.00 91.38 84 GLY A CA 1
ATOM 590 C C . GLY A 1 84 ? 0.985 7.270 12.517 1.00 91.38 84 GLY A C 1
ATOM 591 O O . GLY A 1 84 ? 1.010 6.470 13.459 1.00 91.38 84 GLY A O 1
ATOM 592 N N . PRO A 1 85 ? 0.545 8.525 12.656 1.00 88.44 85 PRO A N 1
ATOM 593 C CA . PRO A 1 85 ? -0.101 8.990 13.871 1.00 88.44 85 PRO A CA 1
ATOM 594 C C . PRO A 1 85 ? -1.525 8.415 13.995 1.00 88.44 85 PRO A C 1
ATOM 596 O O . PRO A 1 85 ? -2.125 7.979 13.013 1.00 88.44 85 PRO A O 1
ATOM 599 N N . GLU A 1 86 ? -2.068 8.406 15.215 1.00 85.81 86 GLU A N 1
ATOM 600 C CA . GLU A 1 86 ? -3.393 7.826 15.508 1.00 85.81 86 GLU A CA 1
ATOM 601 C C . GLU A 1 86 ? -4.530 8.491 14.716 1.00 85.81 86 GLU A C 1
ATOM 603 O O . GLU A 1 86 ? -5.502 7.829 14.374 1.00 85.81 86 GLU A O 1
ATOM 608 N N . ASP A 1 87 ? -4.399 9.779 14.396 1.00 86.44 87 ASP A N 1
ATOM 609 C CA . ASP A 1 87 ? -5.373 10.563 13.631 1.00 86.44 87 ASP A CA 1
ATOM 610 C C . ASP A 1 87 ? -5.227 10.412 12.108 1.00 86.44 87 ASP A C 1
ATOM 612 O O . ASP A 1 87 ? -6.063 10.917 11.362 1.00 86.44 87 ASP A O 1
ATOM 616 N N . GLN A 1 88 ? -4.176 9.735 11.634 1.00 90.06 88 GLN A N 1
ATOM 617 C CA . GLN A 1 88 ? -3.920 9.536 10.207 1.00 90.06 88 GLN A CA 1
ATOM 618 C C . GLN A 1 88 ? -3.050 8.293 9.968 1.00 90.06 88 GLN A C 1
ATOM 620 O O . GLN A 1 88 ? -1.934 8.360 9.445 1.00 90.06 88 GLN A O 1
ATOM 625 N N . THR A 1 89 ? -3.545 7.134 10.407 1.00 96.25 89 THR A N 1
ATOM 626 C CA . THR A 1 89 ? -2.824 5.864 10.265 1.00 96.25 89 THR A CA 1
ATOM 627 C C . THR A 1 89 ? -2.864 5.385 8.817 1.00 96.25 89 THR A C 1
ATOM 629 O O . THR A 1 89 ? -3.931 5.161 8.257 1.00 96.25 89 THR A O 1
ATOM 632 N N . GLY A 1 90 ? -1.696 5.192 8.213 1.00 97.75 90 GLY A N 1
ATOM 633 C CA . GLY A 1 90 ? -1.541 4.636 6.876 1.00 97.75 90 GLY A CA 1
ATOM 634 C C . GLY A 1 90 ? -1.336 3.123 6.891 1.00 97.75 90 GLY A C 1
ATOM 635 O O . GLY A 1 90 ? -0.591 2.584 7.715 1.00 97.75 90 GLY A O 1
ATOM 636 N N . VAL A 1 91 ? -1.947 2.446 5.924 1.00 98.38 91 VAL A N 1
ATOM 637 C CA . VAL A 1 91 ? -1.711 1.036 5.606 1.00 98.38 91 VAL A CA 1
ATOM 638 C C . VAL A 1 91 ? -1.088 0.951 4.223 1.00 98.38 91 VAL A C 1
ATOM 640 O O . VAL A 1 91 ? -1.586 1.550 3.275 1.00 98.38 91 VAL A O 1
ATOM 643 N N . LEU A 1 92 ? 0.002 0.197 4.114 1.00 98.75 92 LEU A N 1
ATOM 644 C CA . LEU A 1 92 ? 0.718 -0.069 2.870 1.00 98.75 92 LEU A CA 1
ATOM 645 C C . LEU A 1 92 ? 0.842 -1.574 2.675 1.00 98.75 92 LEU A C 1
ATOM 647 O O . LEU A 1 92 ? 1.216 -2.280 3.611 1.00 98.75 92 LEU A O 1
ATOM 651 N N . VAL A 1 93 ? 0.583 -2.061 1.466 1.00 98.69 93 VAL A N 1
ATOM 652 C CA . VAL A 1 93 ? 0.655 -3.482 1.123 1.00 98.69 93 VAL A CA 1
ATOM 653 C C . VAL A 1 93 ? 1.490 -3.660 -0.134 1.00 98.69 93 VAL A C 1
ATOM 655 O O . VAL A 1 93 ? 1.169 -3.114 -1.183 1.00 98.69 93 VAL A O 1
ATOM 658 N N . ILE A 1 94 ? 2.528 -4.485 -0.036 1.00 98.50 94 ILE A N 1
ATOM 659 C CA . ILE A 1 94 ? 3.190 -5.129 -1.170 1.00 98.50 94 ILE A CA 1
ATOM 660 C C . ILE A 1 94 ? 2.586 -6.532 -1.228 1.00 98.50 94 ILE A C 1
ATOM 662 O O . ILE A 1 94 ? 2.820 -7.345 -0.336 1.00 98.50 94 ILE A O 1
ATOM 666 N N . ALA A 1 95 ? 1.750 -6.810 -2.220 1.00 98.31 95 ALA A N 1
ATOM 667 C CA . ALA A 1 95 ? 0.933 -8.017 -2.271 1.00 98.31 95 ALA A CA 1
ATOM 668 C C . ALA A 1 95 ? 1.604 -9.159 -3.058 1.00 98.31 95 ALA A C 1
ATOM 670 O O . ALA A 1 95 ? 2.536 -8.929 -3.829 1.00 98.31 95 ALA A O 1
ATOM 671 N N . PRO A 1 96 ? 1.146 -10.414 -2.908 1.00 97.94 96 PRO A N 1
ATOM 672 C CA . PRO A 1 96 ? 1.539 -11.492 -3.810 1.00 97.94 96 PRO A CA 1
ATOM 673 C C . PRO A 1 96 ? 1.170 -11.198 -5.270 1.00 97.94 96 PRO A C 1
ATOM 675 O O . PRO A 1 96 ? 0.210 -10.484 -5.561 1.00 97.94 96 PRO A O 1
ATOM 678 N N . ALA A 1 97 ? 1.909 -11.801 -6.203 1.00 96.00 97 ALA A N 1
ATOM 679 C CA . ALA A 1 97 ? 1.548 -11.769 -7.617 1.00 96.00 97 ALA A CA 1
ATOM 680 C C . ALA A 1 97 ? 0.132 -12.334 -7.827 1.00 96.00 97 ALA A C 1
ATOM 682 O O . ALA A 1 97 ? -0.244 -13.323 -7.200 1.00 96.00 97 ALA A O 1
ATOM 683 N N . GLY A 1 98 ? -0.643 -11.706 -8.714 1.00 95.56 98 GLY A N 1
ATOM 684 C CA . GLY A 1 98 ? -2.037 -12.080 -8.977 1.00 95.56 98 GLY A CA 1
ATOM 685 C C . GLY A 1 98 ? -3.061 -11.517 -7.985 1.00 95.56 98 GLY A C 1
ATOM 686 O O . GLY A 1 98 ? -4.253 -11.689 -8.211 1.00 95.56 98 GLY A O 1
ATOM 687 N N . ALA A 1 99 ? -2.633 -10.812 -6.931 1.00 98.31 99 ALA A N 1
ATOM 688 C CA . ALA A 1 99 ? -3.553 -10.073 -6.073 1.00 98.31 99 ALA A CA 1
ATOM 689 C C . ALA A 1 99 ? -4.269 -8.970 -6.865 1.00 98.31 99 ALA A C 1
ATOM 691 O O . ALA A 1 99 ? -3.632 -8.203 -7.598 1.00 98.31 99 ALA A O 1
ATOM 692 N N . GLU A 1 100 ? -5.580 -8.858 -6.672 1.00 98.12 100 GLU A N 1
ATOM 693 C CA . GLU A 1 100 ? -6.444 -7.868 -7.321 1.00 98.12 100 GLU A CA 1
ATOM 694 C C . GLU A 1 100 ? -7.044 -6.876 -6.327 1.00 98.12 100 GLU A C 1
ATOM 696 O O . GLU A 1 100 ? -7.189 -5.706 -6.676 1.00 98.12 100 GLU A O 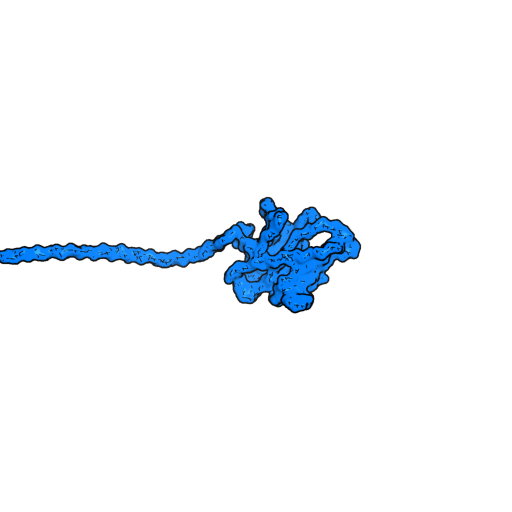1
ATOM 701 N N . ARG A 1 101 ? -7.313 -7.308 -5.088 1.00 98.50 101 ARG A N 1
ATOM 702 C CA . ARG A 1 101 ? -7.961 -6.499 -4.047 1.00 98.50 101 ARG A CA 1
ATOM 703 C C . ARG A 1 101 ? -7.269 -6.672 -2.699 1.00 98.50 101 ARG A C 1
ATOM 705 O O . ARG A 1 101 ? -6.729 -7.740 -2.416 1.00 98.50 101 ARG A O 1
ATOM 712 N N . ALA A 1 102 ? -7.329 -5.649 -1.855 1.00 98.75 102 ALA A N 1
ATOM 713 C CA . ALA A 1 102 ? -6.889 -5.719 -0.468 1.00 98.75 102 ALA A CA 1
ATOM 714 C C . ALA A 1 102 ? -7.912 -5.017 0.428 1.00 98.75 102 ALA A C 1
ATOM 716 O O . ALA A 1 102 ? -8.369 -3.923 0.111 1.00 98.75 102 ALA A O 1
ATOM 717 N N . VAL A 1 103 ? -8.283 -5.660 1.528 1.00 98.56 103 VAL A N 1
ATOM 718 C CA . VAL A 1 103 ? -9.319 -5.200 2.450 1.00 98.56 103 VAL A CA 1
ATOM 719 C C . VAL A 1 103 ? -8.765 -5.259 3.864 1.00 98.56 103 VAL A C 1
ATOM 721 O O . VAL A 1 103 ? -8.300 -6.304 4.314 1.00 98.56 103 VAL A O 1
ATOM 724 N N . MET A 1 104 ? -8.804 -4.131 4.564 1.00 98.25 104 MET A N 1
ATOM 725 C CA . MET A 1 104 ? -8.475 -4.038 5.978 1.00 98.25 104 MET A CA 1
ATOM 726 C C . MET A 1 104 ? -9.773 -4.024 6.777 1.00 98.25 104 MET A C 1
ATOM 728 O O . MET A 1 104 ? -10.591 -3.124 6.624 1.00 98.25 104 MET A O 1
ATOM 732 N N . GLN A 1 105 ? -9.948 -4.988 7.671 1.00 98.00 105 GLN A N 1
ATOM 733 C CA . GLN A 1 105 ? -10.910 -4.847 8.755 1.00 98.00 105 GLN A CA 1
ATOM 734 C C . GLN A 1 105 ? -10.233 -4.027 9.848 1.00 98.00 105 GLN A C 1
ATOM 736 O O . GLN A 1 105 ? -9.209 -4.439 10.386 1.00 98.00 105 GLN A O 1
ATOM 741 N N . TRP A 1 106 ? -10.784 -2.863 10.158 1.00 97.50 106 TRP A N 1
ATOM 742 C CA . TRP A 1 106 ? -10.229 -1.868 11.062 1.00 97.50 106 TRP A CA 1
ATOM 743 C C . TRP A 1 106 ? -11.235 -1.550 12.166 1.00 97.50 106 TRP A C 1
ATOM 745 O O . TRP A 1 106 ? -12.176 -0.787 11.975 1.00 97.50 106 TRP A O 1
ATOM 755 N N . PHE A 1 107 ? -11.059 -2.162 13.337 1.00 97.00 107 PHE A N 1
ATOM 756 C CA . PHE A 1 107 ? -11.831 -1.888 14.554 1.00 97.00 107 PHE A CA 1
ATOM 757 C C . PHE A 1 107 ? -13.360 -1.904 14.359 1.00 97.00 107 PHE A C 1
ATOM 759 O O . PHE A 1 107 ? -14.097 -1.115 14.956 1.00 97.00 107 PHE A O 1
ATOM 766 N N . GLY A 1 108 ? -13.828 -2.842 13.528 1.00 95.56 108 GLY A N 1
ATOM 767 C CA . GLY A 1 108 ? -15.239 -3.047 13.192 1.00 95.56 108 GLY A CA 1
ATOM 768 C C . GLY A 1 108 ? -15.724 -2.360 11.915 1.00 95.56 108 GLY A C 1
ATOM 769 O O . GLY A 1 108 ? -16.912 -2.455 11.606 1.00 95.56 108 GLY A O 1
ATOM 770 N N . GLU A 1 109 ? -14.831 -1.708 11.173 1.00 96.94 109 GLU A N 1
ATOM 771 C CA . GLU A 1 109 ? -15.095 -1.143 9.850 1.00 96.94 109 GLU A CA 1
ATOM 772 C C . GLU A 1 109 ? -14.314 -1.890 8.764 1.00 96.94 109 GLU A C 1
ATOM 774 O O . GLU A 1 109 ? -13.147 -2.220 8.945 1.00 96.94 109 GLU A O 1
ATOM 779 N N . GLU A 1 110 ? -14.951 -2.150 7.625 1.00 97.75 110 GLU A N 1
ATOM 780 C CA . GLU A 1 110 ? -14.283 -2.706 6.450 1.00 97.75 110 GLU A CA 1
ATOM 781 C C . GLU A 1 110 ? -13.778 -1.565 5.563 1.00 97.75 110 GLU A C 1
ATOM 783 O O . GLU A 1 110 ? -14.566 -0.734 5.111 1.00 97.75 110 GLU A O 1
ATOM 788 N N . VAL A 1 111 ? -12.475 -1.548 5.287 1.00 97.94 111 VAL A N 1
ATOM 789 C CA . VAL A 1 111 ? -11.811 -0.540 4.458 1.00 97.94 111 VAL A CA 1
ATOM 790 C C . VAL A 1 111 ? -11.148 -1.227 3.268 1.00 97.94 111 VAL A C 1
ATOM 792 O O . VAL A 1 111 ? -10.161 -1.949 3.419 1.00 97.94 111 VAL A O 1
ATOM 795 N N . GLU A 1 112 ? -11.676 -1.005 2.066 1.00 98.12 112 GLU A N 1
ATOM 796 C CA . GLU A 1 112 ? -11.013 -1.432 0.831 1.00 98.12 112 GLU A CA 1
ATOM 797 C C . GLU A 1 112 ? -9.824 -0.505 0.543 1.00 98.12 112 GLU A C 1
ATOM 799 O O . GLU A 1 112 ? -9.962 0.717 0.534 1.00 98.12 112 GLU A O 1
ATOM 804 N N . LEU A 1 113 ? -8.641 -1.093 0.360 1.00 98.56 113 LEU A N 1
ATOM 805 C CA . LEU A 1 113 ? -7.420 -0.357 0.053 1.00 98.56 113 LEU A CA 1
ATOM 806 C C . LEU A 1 113 ? -7.347 -0.074 -1.448 1.00 98.56 113 LEU A C 1
ATOM 808 O O . LEU A 1 113 ? -7.603 -0.954 -2.274 1.00 98.56 113 LEU A O 1
ATOM 812 N N . GLU A 1 114 ? -6.921 1.134 -1.797 1.00 98.44 114 GLU A N 1
ATOM 813 C CA . GLU A 1 114 ? -6.756 1.558 -3.182 1.00 98.44 114 GLU A CA 1
ATOM 814 C C . GLU A 1 114 ? -5.562 0.837 -3.805 1.00 98.44 114 GLU A C 1
ATOM 816 O O . GLU A 1 114 ? -4.483 0.748 -3.208 1.00 98.44 114 GLU A O 1
ATOM 821 N N . ARG A 1 115 ? -5.740 0.330 -5.026 1.00 98.25 115 ARG A N 1
ATOM 822 C CA . ARG A 1 115 ? -4.654 -0.284 -5.789 1.00 98.25 115 ARG A CA 1
ATOM 823 C C . ARG A 1 115 ? -3.772 0.801 -6.398 1.00 98.25 115 ARG A C 1
ATOM 825 O O . ARG A 1 115 ? -4.252 1.657 -7.129 1.00 98.25 115 ARG A O 1
ATOM 832 N N . GLY A 1 116 ? -2.469 0.700 -6.171 1.00 97.56 116 GLY A N 1
ATOM 833 C CA . GLY A 1 116 ? -1.495 1.552 -6.838 1.00 97.56 116 GLY A CA 1
ATOM 834 C C . GLY A 1 116 ? -1.251 1.144 -8.291 1.00 97.56 116 GLY A C 1
ATOM 835 O O . GLY A 1 116 ? -1.101 -0.041 -8.608 1.00 97.56 116 GLY A O 1
ATOM 836 N N . GLU A 1 117 ? -1.161 2.131 -9.176 1.00 95.31 117 GLU A N 1
ATOM 837 C CA . GLU A 1 117 ? -0.619 1.971 -10.520 1.00 95.31 117 GLU A CA 1
ATOM 838 C C . GLU A 1 117 ? 0.910 1.900 -10.455 1.00 95.31 117 GLU A C 1
ATOM 840 O O . GLU A 1 117 ? 1.562 2.666 -9.743 1.00 95.31 117 GLU A O 1
ATOM 845 N N . LEU A 1 118 ? 1.499 0.961 -11.189 1.00 91.06 118 LEU A N 1
ATOM 846 C CA . LEU A 1 118 ? 2.950 0.823 -11.280 1.00 91.06 118 LEU A CA 1
ATOM 847 C C . LEU A 1 118 ? 3.439 1.437 -12.590 1.00 91.06 118 LEU A C 1
ATOM 849 O O . LEU A 1 118 ? 2.767 1.333 -13.619 1.00 91.06 118 LEU A O 1
ATOM 853 N N . GLY A 1 119 ? 4.622 2.050 -12.554 1.00 80.06 119 GLY A N 1
ATOM 854 C CA . GLY A 1 119 ? 5.268 2.588 -13.747 1.00 80.06 119 GLY A CA 1
ATOM 855 C C . GLY A 1 119 ? 5.505 1.512 -14.812 1.00 80.06 119 GLY A C 1
ATOM 856 O O . GLY A 1 119 ? 5.645 0.323 -14.515 1.00 80.06 119 GLY A O 1
ATOM 857 N N . SER A 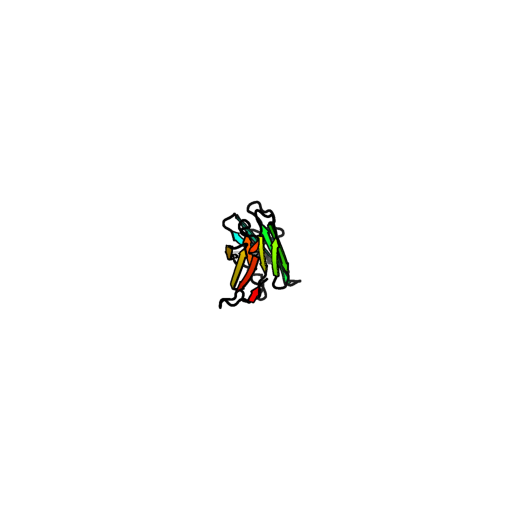1 120 ? 5.581 1.922 -16.081 1.00 79.62 120 SER A N 1
ATOM 858 C CA . SER A 1 120 ? 5.868 1.015 -17.207 1.00 79.62 120 SER A CA 1
ATOM 859 C C . SER A 1 120 ? 7.224 0.305 -17.103 1.00 79.62 120 SER A C 1
ATOM 861 O O . SER A 1 120 ? 7.474 -0.674 -17.802 1.00 79.62 120 SER A O 1
ATOM 863 N N . ASP A 1 121 ? 8.106 0.810 -16.251 1.00 80.50 121 ASP A N 1
ATOM 864 C CA . ASP A 1 121 ? 9.445 0.319 -15.954 1.00 80.50 121 ASP A CA 1
ATOM 865 C C . ASP A 1 121 ? 9.501 -0.654 -14.764 1.00 80.50 121 ASP A C 1
ATOM 867 O O . ASP A 1 121 ? 10.567 -1.197 -14.477 1.00 80.50 121 ASP A O 1
ATOM 871 N N . ALA A 1 122 ? 8.371 -0.951 -14.111 1.00 85.31 122 ALA A N 1
ATOM 872 C CA . ALA A 1 122 ? 8.324 -1.826 -12.937 1.00 85.31 122 ALA A CA 1
ATOM 873 C C . ALA A 1 122 ? 8.829 -3.260 -13.183 1.00 85.31 122 ALA A C 1
ATOM 875 O O . ALA A 1 122 ? 9.274 -3.937 -12.250 1.00 85.31 122 ALA A O 1
ATOM 876 N N . GLY A 1 123 ? 8.810 -3.705 -14.441 1.00 84.44 123 GLY A N 1
ATOM 877 C CA . GLY A 1 123 ? 9.198 -5.051 -14.848 1.00 84.44 123 GLY A CA 1
ATOM 878 C C . GLY A 1 123 ? 8.087 -6.082 -14.629 1.00 84.44 123 GLY A C 1
ATOM 879 O O . GLY A 1 123 ? 7.135 -5.861 -13.886 1.00 84.44 123 GLY A O 1
ATOM 880 N N . GLU A 1 124 ? 8.207 -7.231 -15.294 1.00 85.06 124 GLU A N 1
ATOM 881 C CA . GLU A 1 124 ? 7.166 -8.275 -15.294 1.00 85.06 124 GLU A CA 1
ATOM 882 C C . GLU A 1 124 ? 6.960 -8.928 -13.914 1.00 85.06 124 GLU A C 1
ATOM 884 O O . GLU A 1 124 ? 5.873 -9.416 -13.617 1.00 85.06 124 GLU A O 1
ATOM 889 N N . ASP A 1 125 ? 7.981 -8.882 -13.053 1.00 88.38 125 ASP A N 1
ATOM 890 C CA . ASP A 1 125 ? 7.962 -9.451 -11.698 1.00 88.38 125 ASP A CA 1
ATOM 891 C C . ASP A 1 125 ? 7.578 -8.421 -10.615 1.00 88.38 125 ASP A C 1
ATOM 893 O O . ASP A 1 125 ? 7.829 -8.627 -9.417 1.00 88.38 125 ASP A O 1
ATOM 897 N N . ALA A 1 126 ? 7.039 -7.265 -11.013 1.00 91.56 126 ALA A N 1
ATOM 898 C CA . ALA A 1 126 ? 6.552 -6.270 -10.073 1.00 91.56 126 ALA A CA 1
ATOM 899 C C . ALA A 1 126 ? 5.349 -6.810 -9.291 1.00 91.56 126 ALA A C 1
ATOM 901 O O . ALA A 1 126 ? 4.405 -7.369 -9.851 1.00 91.56 126 ALA A O 1
ATOM 902 N N . LEU A 1 127 ? 5.392 -6.643 -7.972 1.00 95.88 127 LEU A N 1
ATOM 903 C CA . LEU A 1 127 ? 4.310 -7.072 -7.097 1.00 95.88 127 LEU A CA 1
ATOM 904 C C . LEU A 1 127 ? 3.217 -5.996 -7.059 1.00 95.88 127 LEU A C 1
ATOM 906 O O . LEU A 1 127 ? 3.565 -4.817 -6.984 1.00 95.88 127 LEU A O 1
ATOM 910 N N . PRO A 1 128 ? 1.922 -6.369 -7.077 1.00 97.69 128 PRO A N 1
ATOM 911 C CA . PRO A 1 128 ? 0.838 -5.418 -6.868 1.00 97.69 128 PRO A CA 1
ATOM 912 C C . PRO A 1 128 ? 0.996 -4.683 -5.540 1.00 97.69 128 PRO A C 1
ATOM 914 O O . PRO A 1 128 ? 1.456 -5.267 -4.557 1.00 97.69 128 PRO A O 1
ATOM 917 N N . VAL A 1 129 ? 0.578 -3.421 -5.501 1.00 98.50 129 VAL A N 1
ATOM 918 C CA . VAL A 1 129 ? 0.653 -2.601 -4.292 1.00 98.50 129 VAL A CA 1
ATOM 919 C C . VAL A 1 129 ? -0.699 -1.987 -3.977 1.00 98.50 129 VAL A C 1
ATOM 921 O O . VAL A 1 129 ? -1.472 -1.682 -4.886 1.00 98.50 129 VAL A O 1
ATOM 924 N N . PHE A 1 130 ? -0.982 -1.827 -2.690 1.00 98.69 130 PHE A N 1
ATOM 925 C CA . PHE A 1 130 ? -2.212 -1.212 -2.206 1.00 98.69 130 PHE A CA 1
ATOM 926 C C . PHE A 1 130 ? -1.916 -0.279 -1.042 1.00 98.69 130 PHE A C 1
ATOM 928 O O . PHE A 1 130 ? -0.953 -0.498 -0.299 1.00 98.69 130 PHE A O 1
ATOM 935 N N . ALA A 1 131 ? -2.752 0.735 -0.859 1.00 98.62 131 ALA A N 1
ATOM 936 C CA . ALA A 1 131 ? -2.654 1.619 0.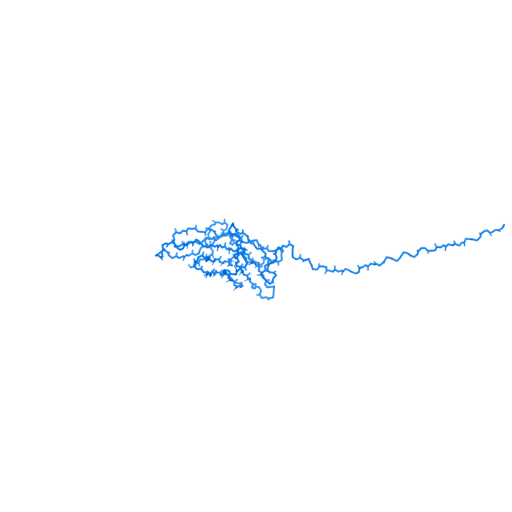288 1.00 98.62 131 ALA A CA 1
ATOM 937 C C . ALA A 1 131 ? -4.003 2.204 0.704 1.00 98.62 131 ALA A C 1
ATOM 939 O O . ALA A 1 131 ? -4.959 2.225 -0.064 1.00 98.62 131 ALA A O 1
ATOM 940 N N . GLY A 1 132 ? -4.061 2.704 1.931 1.00 97.75 132 GLY A N 1
ATOM 941 C CA . GLY A 1 132 ? -5.197 3.469 2.426 1.00 97.75 132 GLY A CA 1
ATOM 942 C C . GLY A 1 132 ? -4.848 4.220 3.703 1.00 9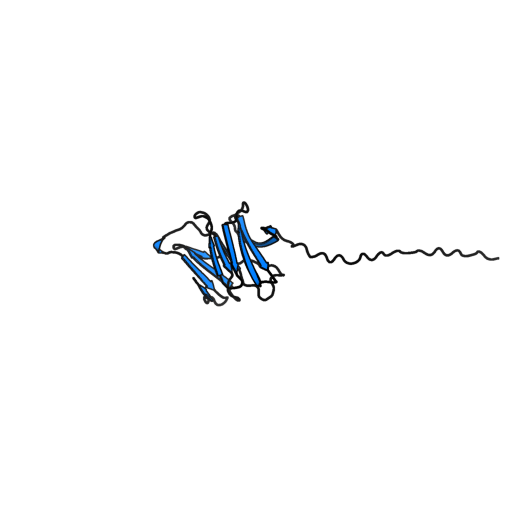7.75 132 GLY A C 1
ATOM 943 O O . GLY A 1 132 ? -3.932 3.832 4.432 1.00 97.75 132 GLY A O 1
ATOM 944 N N . VAL A 1 133 ? -5.593 5.288 3.971 1.00 97.19 133 VAL A N 1
ATOM 945 C CA . VAL A 1 133 ? -5.604 5.978 5.264 1.00 97.19 133 VAL A CA 1
ATOM 946 C C . VAL A 1 133 ? -6.788 5.439 6.056 1.00 97.19 133 VAL A C 1
ATOM 948 O O . VAL A 1 133 ? -7.912 5.407 5.558 1.00 97.19 133 VAL A O 1
ATOM 951 N N . MET A 1 134 ? -6.527 4.945 7.260 1.00 96.75 134 MET A N 1
ATOM 952 C CA . MET A 1 134 ? -7.543 4.323 8.099 1.00 96.75 134 MET A CA 1
ATOM 953 C C . MET A 1 134 ? -8.424 5.377 8.769 1.00 96.75 134 MET A C 1
ATOM 955 O O . MET A 1 134 ? -7.924 6.445 9.137 1.00 96.75 134 MET A O 1
ATOM 959 N N . PRO A 1 135 ? -9.717 5.074 8.972 1.00 95.00 135 PRO A N 1
ATOM 960 C CA . PRO A 1 135 ? -10.593 5.918 9.766 1.00 95.00 135 PRO A CA 1
ATOM 961 C C . PRO A 1 135 ? -10.164 5.917 11.241 1.00 95.00 135 PRO A C 1
ATOM 963 O O . PRO A 1 135 ? -9.297 5.145 11.673 1.00 95.00 135 PRO A O 1
ATOM 966 N N . GLU A 1 136 ? -10.801 6.783 12.031 1.00 93.44 136 GLU A N 1
ATOM 967 C CA . GLU A 1 136 ? -10.623 6.788 13.483 1.00 93.44 136 GLU A CA 1
ATOM 968 C C . GLU A 1 136 ? -10.851 5.385 14.064 1.00 93.44 136 GLU A C 1
ATOM 970 O O . GLU A 1 136 ? -11.725 4.634 13.628 1.00 93.44 136 GLU A O 1
ATOM 975 N N . VAL A 1 137 ? -10.048 5.027 15.066 1.00 93.00 137 VAL A N 1
ATOM 976 C CA . VAL A 1 137 ? -10.151 3.729 15.738 1.00 93.00 137 VAL A CA 1
ATOM 977 C C . VAL A 1 137 ? -11.544 3.571 16.351 1.00 93.00 137 VAL A C 1
ATOM 979 O O . VAL A 1 137 ? -11.946 4.345 17.220 1.00 93.00 137 VAL A O 1
ATOM 982 N N . GLY A 1 138 ? -12.259 2.544 15.890 1.00 91.19 138 GLY A N 1
ATOM 983 C CA . GLY A 1 138 ? -13.569 2.145 16.391 1.00 91.19 138 GLY A CA 1
ATOM 984 C C . GLY A 1 138 ? -13.492 1.325 17.681 1.00 91.19 138 GLY A C 1
ATOM 985 O O . GLY A 1 138 ? -12.924 1.749 18.686 1.00 91.19 138 GLY A O 1
ATOM 986 N N . ASP A 1 139 ? -14.104 0.142 17.669 1.00 92.69 139 ASP A N 1
ATOM 987 C CA . ASP A 1 139 ? -14.161 -0.743 18.833 1.00 92.69 139 ASP A CA 1
ATOM 988 C C . ASP A 1 139 ? -12.828 -1.493 19.030 1.00 92.69 139 ASP A C 1
ATOM 990 O O . ASP A 1 139 ? -12.524 -2.395 18.241 1.00 92.69 139 ASP A O 1
ATOM 994 N N . PRO A 1 140 ? -12.036 -1.179 20.079 1.00 91.62 140 PRO A N 1
ATOM 995 C CA . PRO A 1 140 ? -10.716 -1.770 20.297 1.00 91.62 140 PRO A CA 1
ATOM 996 C C . PRO A 1 140 ? -10.745 -3.294 20.457 1.00 91.62 140 PRO A C 1
ATOM 998 O O . PRO A 1 140 ? -9.741 -3.943 20.160 1.00 91.62 140 PRO A O 1
ATOM 1001 N N . ASP A 1 141 ? -11.874 -3.874 20.879 1.00 96.06 141 ASP A N 1
ATOM 1002 C CA . ASP A 1 141 ? -12.007 -5.322 21.060 1.00 96.06 141 ASP A CA 1
ATOM 1003 C C . ASP A 1 141 ? -12.060 -6.081 19.720 1.00 96.06 141 ASP A C 1
ATOM 1005 O O . ASP A 1 141 ? -11.823 -7.291 19.689 1.00 96.06 141 ASP A O 1
ATOM 1009 N N . GLN A 1 142 ? -12.331 -5.389 18.606 1.00 95.81 142 GLN A N 1
ATOM 1010 C CA . GLN A 1 142 ? -12.359 -5.987 17.266 1.00 95.81 142 GLN A CA 1
ATOM 1011 C C . GLN A 1 142 ? -10.978 -6.036 16.596 1.00 95.81 142 GLN A C 1
ATOM 1013 O O . GLN A 1 142 ? -10.756 -6.879 15.727 1.00 95.81 142 GLN A O 1
ATOM 1018 N N . GLY A 1 143 ? -10.033 -5.189 17.023 1.00 95.75 143 GLY A N 1
ATOM 1019 C CA . GLY A 1 143 ? -8.678 -5.139 16.464 1.00 95.75 143 GLY A CA 1
ATOM 1020 C C . GLY A 1 143 ? -8.650 -4.822 14.966 1.00 95.75 143 GLY A C 1
ATOM 1021 O O . GLY A 1 143 ? -9.570 -4.202 14.441 1.00 95.75 143 GLY A O 1
ATOM 1022 N N . TYR A 1 144 ? -7.595 -5.249 14.271 1.00 97.25 144 TYR A N 1
ATOM 1023 C CA . TYR A 1 144 ? -7.523 -5.157 12.814 1.00 97.25 144 TYR A CA 1
ATOM 1024 C C . TYR A 1 144 ? -6.943 -6.426 12.187 1.00 97.25 144 TYR A C 1
ATOM 1026 O O . TYR A 1 144 ? -6.146 -7.123 12.819 1.00 97.25 144 TYR A O 1
ATOM 1034 N N . HIS A 1 145 ? -7.333 -6.717 10.947 1.00 97.44 145 HIS A N 1
ATOM 1035 C CA . HIS A 1 145 ? -6.680 -7.720 10.105 1.00 97.44 145 HIS A CA 1
ATOM 1036 C C . HIS A 1 145 ? -6.791 -7.350 8.628 1.00 97.44 145 HIS A C 1
ATOM 1038 O O . HIS A 1 145 ? -7.752 -6.716 8.199 1.00 97.44 145 HIS A O 1
ATOM 1044 N N . LEU A 1 146 ? -5.796 -7.771 7.859 1.00 98.62 146 LEU A N 1
ATOM 1045 C CA . LEU A 1 146 ? -5.729 -7.575 6.421 1.00 98.62 146 LEU A CA 1
ATOM 1046 C C . LEU A 1 146 ? -6.059 -8.882 5.703 1.00 98.62 146 LEU A C 1
ATOM 1048 O O . LEU A 1 146 ? -5.480 -9.915 6.034 1.00 98.62 146 LEU A O 1
ATOM 1052 N N . ASP A 1 147 ? -6.880 -8.792 4.660 1.00 98.62 147 ASP A N 1
ATOM 1053 C CA . ASP A 1 147 ? -7.067 -9.825 3.646 1.00 98.62 147 ASP A CA 1
ATOM 1054 C C . ASP A 1 147 ? -6.707 -9.276 2.264 1.00 98.62 147 ASP A C 1
ATOM 1056 O O . ASP A 1 147 ? -7.136 -8.197 1.859 1.00 98.62 147 ASP A O 1
ATOM 1060 N N . VAL A 1 148 ? -5.926 -10.036 1.505 1.00 98.75 148 VAL A N 1
ATOM 1061 C CA . VAL A 1 148 ? -5.593 -9.743 0.109 1.00 98.75 148 VAL A CA 1
ATOM 1062 C C . VAL A 1 148 ? -6.144 -10.861 -0.753 1.00 98.75 148 VAL A C 1
ATOM 1064 O O . VAL A 1 148 ? -5.866 -12.034 -0.495 1.00 98.75 148 VAL A O 1
ATOM 1067 N N . LEU A 1 149 ? -6.904 -10.492 -1.779 1.00 98.75 149 LEU A N 1
ATOM 1068 C CA . LEU A 1 149 ? -7.660 -11.417 -2.611 1.00 98.75 149 LEU A CA 1
ATOM 1069 C C . LEU A 1 149 ? -7.181 -11.382 -4.063 1.00 98.75 149 LEU A C 1
ATOM 1071 O O . LEU A 1 149 ? -6.770 -10.335 -4.574 1.00 98.75 149 LEU A O 1
ATOM 1075 N N . ASP A 1 150 ? -7.257 -12.525 -4.734 1.00 98.44 150 ASP A N 1
ATOM 1076 C CA . ASP A 1 150 ? -7.078 -12.622 -6.184 1.00 98.44 150 ASP A CA 1
ATOM 1077 C C . ASP A 1 150 ? -8.367 -12.277 -6.959 1.00 98.44 150 ASP A C 1
ATOM 1079 O O . ASP A 1 150 ? -9.400 -11.931 -6.378 1.00 98.44 150 ASP A O 1
ATOM 1083 N N . GLY A 1 151 ? -8.321 -12.380 -8.291 1.00 96.69 151 GLY A N 1
ATOM 1084 C CA . GLY A 1 151 ? -9.475 -12.113 -9.159 1.00 96.69 151 GLY A CA 1
ATOM 1085 C C . GLY A 1 151 ? -10.630 -13.115 -9.048 1.00 96.69 151 GLY A C 1
ATOM 1086 O O . GLY A 1 151 ? -11.725 -12.849 -9.546 1.00 96.69 151 GLY A O 1
ATOM 1087 N N . ALA A 1 152 ? -10.425 -14.261 -8.392 1.00 97.75 152 ALA A N 1
ATOM 1088 C CA . ALA A 1 152 ? -11.498 -15.191 -8.044 1.00 97.75 152 ALA A CA 1
ATOM 1089 C C . ALA A 1 152 ? -12.145 -14.852 -6.687 1.00 97.75 152 ALA A C 1
ATOM 1091 O O . ALA A 1 152 ? -13.195 -15.408 -6.356 1.00 97.75 152 ALA A O 1
ATOM 1092 N N . GLY A 1 153 ? -11.553 -13.924 -5.927 1.00 96.94 153 GLY A N 1
ATOM 1093 C CA . GLY A 1 153 ? -11.958 -13.586 -4.569 1.00 96.94 153 GLY A CA 1
ATOM 1094 C C . GLY A 1 153 ? -11.415 -14.555 -3.517 1.00 96.94 153 GLY A C 1
ATOM 1095 O O . GLY A 1 153 ? -11.961 -14.605 -2.417 1.00 96.94 153 GLY A O 1
ATOM 1096 N N . GLU A 1 154 ? -10.380 -15.339 -3.833 1.00 97.94 154 GLU A N 1
ATOM 1097 C CA . GLU A 1 154 ? -9.708 -16.206 -2.863 1.00 97.94 154 GLU A CA 1
ATOM 1098 C C . GLU A 1 154 ? -8.631 -15.422 -2.101 1.00 97.94 154 GLU A C 1
ATOM 1100 O O . GLU A 1 154 ? -7.859 -14.668 -2.695 1.00 97.94 154 GLU A O 1
ATOM 1105 N N . THR A 1 155 ? -8.552 -15.607 -0.779 1.00 98.19 155 THR A N 1
ATOM 1106 C CA . THR A 1 155 ? -7.508 -14.982 0.044 1.00 98.19 155 THR A CA 1
ATOM 1107 C C . THR A 1 155 ? -6.141 -15.591 -0.273 1.00 98.19 155 THR A C 1
ATOM 1109 O O . THR A 1 155 ? -5.908 -16.780 -0.051 1.00 98.19 155 THR A O 1
ATOM 1112 N N . VAL A 1 156 ? -5.210 -14.756 -0.733 1.00 98.19 156 VAL A N 1
ATOM 1113 C CA . VAL A 1 156 ? -3.829 -15.135 -1.080 1.00 98.19 156 VAL A CA 1
ATOM 1114 C C . VAL A 1 156 ? -2.793 -14.644 -0.069 1.00 98.19 156 VAL A C 1
ATOM 1116 O O . VAL A 1 156 ? -1.655 -15.117 -0.069 1.00 98.19 156 VAL A O 1
ATOM 1119 N N . PHE A 1 157 ? -3.166 -13.705 0.801 1.00 97.88 157 PHE A N 1
ATOM 1120 C CA . PHE A 1 157 ? -2.340 -13.219 1.904 1.00 97.88 157 PHE A CA 1
ATOM 1121 C C . PHE A 1 157 ? -3.226 -12.626 3.000 1.00 97.88 157 PHE A C 1
ATOM 1123 O O . PHE A 1 157 ? -4.176 -11.911 2.691 1.00 97.88 157 PHE A O 1
ATOM 1130 N N . SER A 1 158 ? -2.907 -12.917 4.261 1.00 97.00 158 SER A N 1
ATOM 1131 C CA . SER A 1 158 ? -3.614 -12.373 5.421 1.00 97.00 158 SER A CA 1
ATOM 1132 C C . SER A 1 158 ? -2.670 -12.166 6.608 1.00 97.00 158 SER A C 1
ATOM 1134 O O . SER A 1 158 ? -1.585 -12.760 6.652 1.00 97.00 158 SER A O 1
ATOM 1136 N N . SER A 1 159 ? -3.077 -11.324 7.562 1.00 94.69 159 SER A N 1
ATOM 1137 C CA . SER A 1 159 ? -2.337 -11.025 8.803 1.00 94.69 159 SER A CA 1
ATOM 1138 C C . SER A 1 159 ? -2.746 -11.879 9.996 1.00 94.69 159 SER A C 1
ATOM 1140 O O . SER A 1 159 ? -3.969 -12.091 10.146 1.00 94.69 159 SER A O 1
#

Radius of gyration: 25.71 Å; chains: 1; bounding box: 50×48×100 Å

Organism: NCBI:txid684552

pLDDT: mean 86.01, std 18.3, range [37.38, 98.75]